Protein AF-A0A7Y5JLV9-F1 (afdb_monomer_lite)

Foldseek 3Di:
DPPDDDDDDDDDPDDVVVVVVVQVVVCVVVVHAGPAHPVNVVVVVVVVVVVVVVVVVVCPVPPPPVRDPD

Radius of gyration: 19.56 Å; chains: 1; bounding box: 41×18×52 Å

pLDDT: mean 90.88, std 9.91, range [47.97, 98.75]

Structure (mmCIF, N/CA/C/O backbone):
data_AF-A0A7Y5JLV9-F1
#
_entry.id   AF-A0A7Y5JLV9-F1
#
loop_
_atom_site.group_PDB
_atom_site.id
_atom_site.type_symbol
_atom_site.label_atom_id
_atom_site.label_alt_id
_atom_site.label_c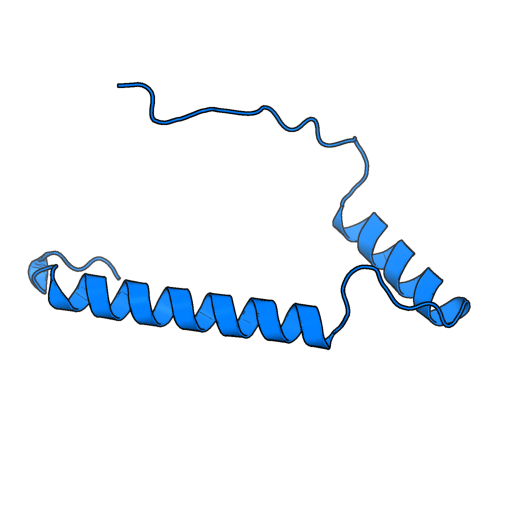omp_id
_atom_site.label_asym_id
_atom_site.label_entity_id
_atom_site.label_seq_id
_atom_site.pdbx_PDB_ins_code
_atom_site.Cartn_x
_atom_site.Cartn_y
_atom_site.Cartn_z
_atom_site.occupancy
_atom_site.B_iso_or_equiv
_atom_site.auth_seq_id
_atom_site.auth_comp_id
_atom_site.auth_asym_id
_atom_site.auth_atom_id
_atom_site.pdbx_PDB_model_num
ATOM 1 N N . ASN A 1 1 ? -7.293 -4.478 -32.602 1.00 47.97 1 ASN A N 1
ATOM 2 C CA . ASN A 1 1 ? -6.316 -4.037 -31.590 1.00 47.97 1 ASN A CA 1
ATOM 3 C C . ASN A 1 1 ? -7.129 -3.690 -30.352 1.00 47.97 1 ASN A C 1
ATOM 5 O O . ASN A 1 1 ? -7.546 -2.552 -30.227 1.00 47.97 1 ASN A O 1
ATOM 9 N N . ASP A 1 2 ? -7.457 -4.701 -29.544 1.00 63.53 2 ASP A N 1
ATOM 10 C CA . ASP A 1 2 ? -8.493 -4.666 -28.487 1.00 63.53 2 ASP A CA 1
ATOM 11 C C . ASP A 1 2 ? -7.869 -4.961 -27.108 1.00 63.53 2 ASP A C 1
ATOM 13 O O . ASP A 1 2 ? -8.323 -5.805 -26.344 1.00 63.53 2 ASP A O 1
ATOM 17 N N . LEU A 1 3 ? -6.735 -4.320 -26.815 1.00 75.50 3 LEU A N 1
ATOM 18 C CA . LEU A 1 3 ? -5.925 -4.634 -25.630 1.00 75.50 3 LEU A CA 1
ATOM 19 C C . LEU A 1 3 ? -6.198 -3.728 -24.421 1.00 75.50 3 LEU A C 1
ATOM 21 O O . LEU A 1 3 ? -5.577 -3.920 -23.381 1.00 75.50 3 LEU A O 1
ATOM 25 N N . ILE A 1 4 ? -7.098 -2.744 -24.526 1.00 76.00 4 ILE A N 1
ATOM 26 C CA . ILE A 1 4 ? -7.370 -1.803 -23.431 1.00 76.00 4 ILE A CA 1
ATOM 27 C C . ILE A 1 4 ? -8.868 -1.770 -23.153 1.00 76.00 4 ILE A C 1
ATOM 29 O O . ILE A 1 4 ? -9.653 -1.259 -23.949 1.00 76.00 4 ILE A O 1
ATOM 33 N N . ARG A 1 5 ? -9.249 -2.299 -21.989 1.00 80.06 5 ARG A N 1
ATOM 34 C CA . ARG A 1 5 ? -10.592 -2.175 -21.429 1.00 80.06 5 ARG A CA 1
ATOM 35 C C . ARG A 1 5 ? -10.565 -1.047 -20.402 1.00 80.06 5 ARG A C 1
ATOM 37 O O . ARG A 1 5 ? -9.841 -1.137 -19.416 1.00 80.06 5 ARG A O 1
ATOM 44 N N . VAL A 1 6 ? -11.314 0.021 -20.657 1.00 82.00 6 VAL A N 1
ATOM 45 C CA . VAL A 1 6 ? -11.458 1.136 -19.714 1.00 82.00 6 VAL A CA 1
ATOM 46 C C . VAL A 1 6 ? -12.704 0.882 -18.881 1.00 82.00 6 VAL A C 1
ATOM 48 O O . VAL A 1 6 ? -13.809 0.849 -19.418 1.00 82.00 6 VAL A O 1
ATOM 51 N N . GLU A 1 7 ? -12.526 0.693 -17.579 1.00 83.62 7 GLU A N 1
ATOM 52 C CA . GLU A 1 7 ? -13.632 0.622 -16.627 1.00 83.62 7 GLU A CA 1
ATOM 53 C C . GLU A 1 7 ? -13.740 1.964 -15.901 1.00 83.62 7 GLU A C 1
ATOM 55 O O . GLU A 1 7 ? -12.756 2.481 -15.371 1.00 83.62 7 GLU A O 1
ATOM 60 N N . GLN A 1 8 ? -14.934 2.559 -15.917 1.00 76.06 8 GLN A N 1
ATOM 61 C CA . GLN A 1 8 ? -15.210 3.752 -15.126 1.00 76.06 8 GLN A CA 1
ATOM 62 C C . GLN A 1 8 ? -15.541 3.328 -13.700 1.00 76.06 8 GLN A C 1
ATOM 64 O O . GLN A 1 8 ? -16.613 2.789 -13.434 1.00 76.06 8 GLN A O 1
ATOM 69 N N . VAL A 1 9 ? -14.610 3.581 -12.786 1.00 78.19 9 VAL A N 1
ATOM 70 C CA . VAL A 1 9 ? -14.848 3.414 -11.354 1.00 78.19 9 VAL A CA 1
ATOM 71 C C . VAL A 1 9 ? -15.615 4.637 -10.864 1.00 78.19 9 VAL A C 1
ATOM 73 O O . VAL A 1 9 ? -15.105 5.757 -10.908 1.00 78.19 9 VAL A O 1
ATOM 76 N N . VAL A 1 10 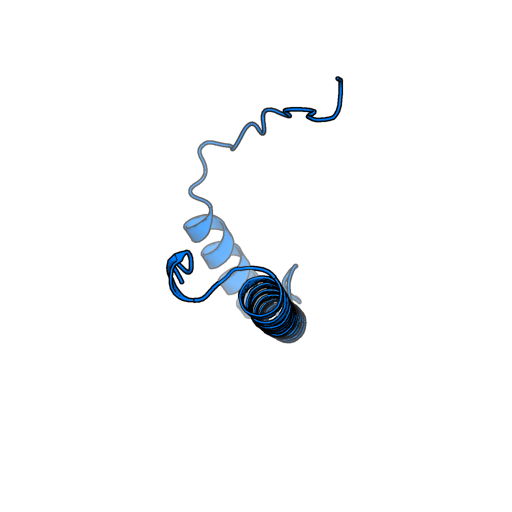? -16.852 4.427 -10.419 1.00 74.56 10 VAL A N 1
ATOM 77 C CA . VAL A 1 10 ? -17.611 5.453 -9.700 1.00 74.56 10 VAL A CA 1
ATOM 78 C C . VAL A 1 10 ? -17.061 5.499 -8.281 1.00 74.56 10 VAL A C 1
ATOM 80 O O . VAL A 1 10 ? -17.276 4.577 -7.498 1.00 74.56 10 VAL A O 1
ATOM 83 N N . ILE A 1 11 ? -16.313 6.551 -7.968 1.00 73.75 11 ILE A N 1
ATOM 84 C CA . ILE A 1 11 ? -15.852 6.824 -6.606 1.00 73.75 11 ILE A CA 1
ATOM 85 C C . ILE A 1 11 ? -16.973 7.614 -5.919 1.00 73.75 11 ILE A C 1
ATOM 87 O O . ILE A 1 11 ? -17.482 8.576 -6.496 1.00 73.75 11 ILE A O 1
ATOM 91 N N . GLY A 1 12 ? -17.404 7.174 -4.733 1.00 74.44 12 GLY A N 1
ATOM 92 C CA . GLY A 1 12 ? -18.386 7.908 -3.929 1.00 74.44 12 GLY A CA 1
ATOM 93 C C . GLY A 1 12 ? -17.876 9.296 -3.519 1.00 74.44 12 GLY A C 1
ATOM 94 O O . GLY A 1 12 ? -16.693 9.595 -3.653 1.00 74.44 12 GLY A O 1
ATOM 95 N N . GLU A 1 13 ? -18.757 10.152 -2.997 1.00 79.56 13 GLU A N 1
ATOM 96 C CA . GLU A 1 13 ? -18.373 11.502 -2.533 1.00 79.56 13 GLU A CA 1
ATOM 97 C C . GLU A 1 13 ? -17.534 11.499 -1.241 1.00 79.56 13 GLU A C 1
ATOM 99 O O . GLU A 1 13 ? -17.060 12.545 -0.796 1.00 79.56 13 GLU A O 1
ATOM 104 N N . GLU A 1 14 ? -17.360 10.338 -0.611 1.00 84.06 14 GLU A N 1
ATOM 105 C CA . GLU A 1 14 ? -16.611 10.199 0.632 1.00 84.06 14 GLU A CA 1
ATOM 106 C C . GLU A 1 14 ? -15.114 10.439 0.404 1.00 84.06 14 GLU A C 1
ATOM 108 O O . GLU A 1 14 ? -14.503 9.884 -0.507 1.00 84.06 14 GLU A O 1
ATOM 113 N N . GLU A 1 15 ? -14.506 11.272 1.252 1.00 90.62 15 GLU A N 1
ATOM 114 C CA . GLU A 1 15 ? -13.069 11.541 1.213 1.00 90.62 15 GLU A CA 1
ATOM 115 C C . GLU A 1 15 ? -12.295 10.273 1.628 1.00 90.62 15 GLU A C 1
ATOM 117 O O . GLU A 1 15 ? -12.330 9.917 2.813 1.00 90.62 15 GLU A O 1
ATOM 122 N N . PRO A 1 16 ? -11.549 9.611 0.718 1.00 88.06 16 PRO A N 1
ATOM 123 C CA . PRO A 1 16 ? -11.010 8.276 0.986 1.00 88.06 16 PRO A CA 1
ATOM 124 C C . PRO A 1 16 ? -10.088 8.233 2.206 1.00 88.06 16 PRO A C 1
ATOM 126 O O . PRO A 1 16 ? -10.248 7.394 3.086 1.00 88.06 16 PRO A O 1
ATOM 129 N N . LEU A 1 17 ? -9.174 9.201 2.329 1.00 90.25 17 LEU A N 1
ATOM 130 C CA . LEU A 1 17 ? -8.246 9.264 3.461 1.00 90.25 17 LEU A CA 1
ATOM 131 C C . LEU A 1 17 ? -8.978 9.410 4.802 1.00 90.25 17 LEU A C 1
ATOM 133 O O . LEU A 1 17 ? -8.566 8.841 5.810 1.00 90.25 17 LEU A O 1
ATOM 137 N N . LYS A 1 18 ? -10.074 10.167 4.826 1.00 93.56 18 LYS A N 1
ATOM 138 C CA . LYS A 1 18 ? -10.853 10.383 6.042 1.00 93.56 18 LYS A CA 1
ATOM 139 C C . LYS A 1 18 ? -11.587 9.116 6.469 1.00 93.56 18 LYS A C 1
ATOM 141 O O . LYS A 1 18 ? -11.679 8.857 7.668 1.00 93.56 18 LYS A O 1
ATOM 146 N N . GLU A 1 19 ? -12.125 8.345 5.522 1.00 93.19 19 GLU A N 1
ATOM 147 C CA . GLU A 1 19 ? -12.725 7.035 5.814 1.00 93.19 19 GLU A CA 1
ATOM 148 C C . GLU A 1 19 ? -11.688 6.035 6.334 1.00 93.19 19 GLU A C 1
ATOM 150 O O . GLU A 1 19 ? -11.916 5.421 7.376 1.00 93.19 19 GLU A O 1
ATOM 155 N N . GLU A 1 20 ? -10.507 5.968 5.720 1.00 91.88 20 GLU A N 1
ATOM 156 C CA . GLU A 1 20 ? -9.415 5.106 6.194 1.00 91.88 20 GLU A CA 1
ATOM 157 C C . GLU A 1 20 ? -8.979 5.453 7.627 1.00 91.88 20 GLU A C 1
ATOM 159 O O . GLU A 1 20 ? -8.816 4.577 8.480 1.00 91.88 20 GLU A O 1
ATOM 164 N N . LEU A 1 21 ? -8.857 6.746 7.951 1.00 94.00 21 LEU A N 1
ATOM 165 C CA . LEU A 1 21 ? -8.521 7.188 9.310 1.00 94.00 21 LEU A CA 1
ATOM 166 C C . LEU A 1 21 ? -9.618 6.838 10.327 1.00 94.00 21 LEU A C 1
ATOM 168 O O . LEU A 1 21 ? -9.309 6.451 11.458 1.00 94.00 21 LEU A O 1
ATOM 172 N N . ARG A 1 22 ? -10.899 6.942 9.945 1.00 95.56 22 ARG A N 1
ATOM 173 C CA . ARG A 1 22 ? -12.019 6.493 10.788 1.00 95.56 22 ARG A CA 1
ATOM 174 C C . ARG A 1 22 ? -11.975 4.987 11.026 1.00 95.56 22 ARG A C 1
ATOM 176 O O . ARG A 1 22 ? -12.135 4.562 12.172 1.00 95.56 22 ARG A O 1
ATOM 183 N N . HIS A 1 23 ? -11.742 4.201 9.976 1.00 94.38 23 HIS A N 1
ATOM 184 C CA . HIS A 1 23 ? -11.610 2.748 10.064 1.00 94.38 23 HIS A CA 1
ATOM 185 C C . HIS A 1 23 ? -10.476 2.364 11.020 1.00 94.38 23 HIS A C 1
ATOM 187 O O . HIS A 1 23 ? -10.694 1.611 11.969 1.00 94.38 23 HIS A O 1
ATOM 193 N N . PHE A 1 24 ? -9.296 2.964 10.846 1.00 94.06 24 PHE A N 1
ATOM 194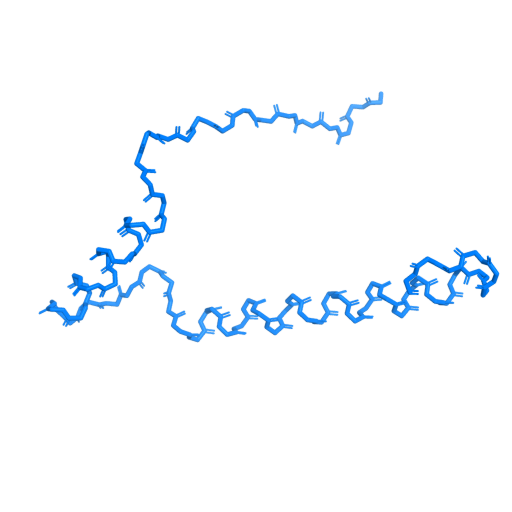 C CA . PHE A 1 24 ? -8.131 2.726 11.697 1.00 94.06 24 PHE A CA 1
ATOM 195 C C . PHE A 1 24 ? -8.430 2.964 13.186 1.00 94.06 24 PHE A C 1
ATOM 197 O O . PHE A 1 24 ? -8.142 2.111 14.029 1.00 94.06 24 PHE A O 1
ATOM 204 N N . ILE A 1 25 ? -9.068 4.092 13.520 1.00 96.25 25 ILE A N 1
ATOM 205 C CA . ILE A 1 25 ? -9.452 4.411 14.904 1.00 96.25 25 ILE A CA 1
ATOM 206 C C . ILE A 1 25 ? -10.483 3.405 15.439 1.00 96.25 25 ILE A C 1
ATOM 208 O O . ILE A 1 25 ? -10.351 2.954 16.579 1.00 96.25 25 ILE A O 1
ATOM 212 N N . SER A 1 26 ? -11.479 3.017 14.632 1.00 97.56 26 SER A N 1
ATOM 213 C CA . SER A 1 26 ? -12.481 2.006 15.010 1.00 97.56 26 SER A CA 1
ATOM 214 C C . SER A 1 26 ? -11.827 0.664 15.354 1.00 97.56 26 SER A C 1
ATOM 216 O O . SER A 1 26 ? -12.151 0.082 16.391 1.00 97.56 26 SER A O 1
ATOM 218 N N . CYS A 1 27 ? -10.879 0.193 14.538 1.00 97.12 27 CYS A N 1
ATOM 219 C CA . CYS A 1 27 ? -10.155 -1.052 14.794 1.00 97.12 27 CYS A CA 1
ATOM 220 C C . CYS A 1 27 ? -9.392 -1.013 16.122 1.00 97.12 27 CYS A C 1
ATOM 222 O O . CYS A 1 27 ? -9.475 -1.960 16.901 1.00 97.12 27 CYS A O 1
ATOM 224 N N . ILE A 1 28 ? -8.724 0.105 16.432 1.00 95.81 28 ILE A N 1
ATOM 225 C CA . ILE A 1 28 ? -8.030 0.286 17.718 1.00 95.81 28 ILE A CA 1
ATOM 226 C C . ILE A 1 28 ? -9.016 0.217 18.886 1.00 95.81 28 ILE A C 1
ATOM 228 O O . ILE A 1 28 ? -8.773 -0.494 19.858 1.00 95.81 28 ILE A O 1
ATOM 232 N N . GLN A 1 29 ? -10.127 0.950 18.799 1.00 98.12 29 GLN A N 1
ATOM 233 C CA . GLN A 1 29 ? -11.114 1.027 19.880 1.00 98.12 29 GLN A CA 1
ATOM 234 C C . GLN A 1 29 ? -11.784 -0.321 20.166 1.00 98.12 29 GLN A C 1
ATOM 236 O O . GLN A 1 29 ? -12.111 -0.607 21.317 1.00 98.12 29 GLN A O 1
ATOM 241 N N . LYS A 1 30 ? -11.992 -1.138 19.130 1.00 97.88 30 LYS A N 1
ATOM 242 C CA . LYS A 1 30 ? -12.683 -2.431 19.227 1.00 97.88 30 LYS A CA 1
ATOM 243 C C . LYS A 1 30 ? -11.740 -3.627 19.369 1.00 97.88 30 LYS A C 1
ATOM 245 O O . LYS A 1 30 ? -12.207 -4.730 19.633 1.00 97.88 30 LYS A O 1
ATOM 250 N N . GLY A 1 31 ? -10.432 -3.427 19.200 1.00 96.75 31 GLY A N 1
ATOM 251 C CA . GLY A 1 31 ? -9.465 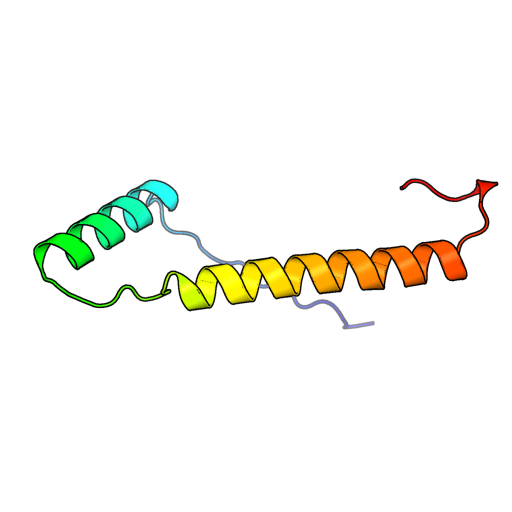-4.523 19.119 1.00 96.75 31 GLY A CA 1
ATOM 252 C C . GLY A 1 31 ? -9.660 -5.400 17.876 1.00 96.75 31 GLY A C 1
ATOM 253 O O . GLY A 1 31 ? -9.374 -6.594 17.916 1.00 96.75 31 GLY A O 1
ATOM 254 N N . GLU A 1 32 ? -10.177 -4.826 16.788 1.00 96.81 32 GLU A N 1
ATOM 255 C CA . GLU A 1 32 ? -10.395 -5.522 15.519 1.00 96.81 32 GLU A CA 1
ATOM 256 C C . GLU A 1 32 ? -9.144 -5.441 14.637 1.00 96.81 32 GLU A C 1
ATOM 258 O O . GLU A 1 32 ? -8.378 -4.475 14.686 1.00 96.81 32 GLU A O 1
ATOM 263 N N . ARG A 1 33 ? -8.941 -6.458 13.796 1.00 93.88 33 ARG A N 1
ATOM 264 C CA . ARG A 1 33 ? -7.896 -6.426 12.771 1.00 93.88 33 ARG A CA 1
ATOM 265 C C . ARG A 1 33 ? -8.376 -5.537 11.609 1.00 93.88 33 ARG A C 1
ATOM 267 O O . ARG A 1 33 ? -9.490 -5.769 11.142 1.00 93.88 33 ARG A O 1
ATOM 274 N N . PRO A 1 34 ? -7.573 -4.562 11.143 1.00 93.88 34 PRO A N 1
ATOM 275 C CA . PRO A 1 34 ? -7.927 -3.764 9.971 1.00 93.88 34 PRO A CA 1
ATOM 276 C C . PRO A 1 34 ? -7.984 -4.635 8.713 1.00 93.88 34 PRO A C 1
ATOM 278 O O . PRO A 1 34 ? -7.359 -5.698 8.665 1.00 93.88 34 PRO A O 1
ATOM 281 N N . GLU A 1 35 ? -8.698 -4.162 7.691 1.00 91.31 35 GLU A N 1
ATOM 282 C CA . GLU A 1 35 ? -8.801 -4.856 6.398 1.00 91.31 35 GLU A CA 1
ATOM 283 C C . GLU A 1 35 ? -7.427 -5.087 5.752 1.00 91.31 35 GLU A C 1
ATOM 285 O O . GLU A 1 35 ? -7.182 -6.151 5.189 1.00 91.31 35 GLU A O 1
ATOM 290 N N . VAL A 1 36 ? -6.511 -4.127 5.913 1.00 90.75 36 VAL A N 1
ATOM 291 C CA . VAL A 1 36 ? -5.100 -4.258 5.538 1.00 90.75 36 VAL A CA 1
ATOM 292 C C . VAL A 1 36 ? -4.233 -4.091 6.782 1.00 90.75 36 VAL A C 1
ATOM 294 O O . VAL A 1 36 ? -4.244 -3.043 7.433 1.00 90.75 36 VAL A O 1
ATOM 297 N N . SER A 1 37 ? -3.466 -5.124 7.127 1.00 92.44 37 SER A N 1
ATOM 298 C CA . SER A 1 37 ? -2.541 -5.096 8.261 1.00 92.44 37 SER A CA 1
ATOM 299 C C . SER A 1 37 ? -1.261 -4.312 7.953 1.00 92.44 37 SER A C 1
ATOM 301 O O . SER A 1 37 ? -0.911 -4.048 6.800 1.00 92.44 37 SER A O 1
ATOM 303 N N . GLY A 1 38 ? -0.508 -3.966 9.002 1.00 91.44 38 GLY A N 1
ATOM 304 C CA . GLY A 1 38 ? 0.798 -3.324 8.840 1.00 91.44 38 GLY A CA 1
ATOM 305 C C . GLY A 1 38 ? 1.804 -4.208 8.093 1.00 91.44 38 GLY A C 1
ATOM 306 O O . GLY A 1 38 ? 2.597 -3.710 7.296 1.00 91.44 38 GLY A O 1
ATOM 307 N N . GLU A 1 39 ? 1.752 -5.525 8.304 1.00 97.12 39 GLU A N 1
ATOM 308 C CA . GLU A 1 39 ? 2.581 -6.505 7.598 1.00 97.12 39 GLU A CA 1
ATOM 309 C C . GLU A 1 39 ? 2.226 -6.583 6.111 1.00 97.12 39 GLU A C 1
ATOM 311 O O . GLU A 1 39 ? 3.128 -6.627 5.274 1.00 97.12 39 GLU A O 1
ATOM 316 N N . GLU A 1 40 ? 0.933 -6.562 5.778 1.00 96.94 40 GLU A N 1
ATOM 317 C CA . GLU A 1 40 ? 0.452 -6.539 4.392 1.00 96.94 40 GLU A CA 1
ATOM 318 C C . GLU A 1 40 ? 0.870 -5.240 3.694 1.00 96.94 40 GLU A C 1
ATOM 320 O O . GLU A 1 40 ? 1.422 -5.282 2.591 1.00 96.94 40 GLU A O 1
ATOM 325 N N . GLY A 1 41 ? 0.730 -4.097 4.373 1.00 95.00 41 GLY A N 1
ATOM 326 C CA . GLY A 1 41 ? 1.228 -2.811 3.885 1.00 95.00 41 GLY A CA 1
ATOM 327 C C . GLY A 1 41 ? 2.741 -2.819 3.641 1.00 95.00 41 GLY A C 1
ATOM 328 O O . GLY A 1 41 ? 3.211 -2.407 2.580 1.00 95.00 41 GLY A O 1
ATOM 329 N N . LEU A 1 42 ? 3.528 -3.354 4.578 1.00 98.06 42 LEU A N 1
ATOM 330 C CA . LEU A 1 42 ? 4.979 -3.476 4.418 1.00 98.06 42 LEU A CA 1
ATOM 331 C C . LEU A 1 42 ? 5.354 -4.396 3.246 1.00 98.06 42 LEU A C 1
ATOM 333 O O . LEU A 1 42 ? 6.277 -4.080 2.490 1.00 98.06 42 LEU A O 1
ATOM 337 N N . ALA A 1 43 ? 4.660 -5.524 3.088 1.00 98.31 43 ALA A N 1
ATOM 338 C CA . ALA A 1 43 ? 4.877 -6.444 1.977 1.00 98.31 43 ALA A CA 1
ATOM 339 C C . ALA A 1 43 ? 4.592 -5.769 0.627 1.00 98.31 43 ALA A C 1
ATOM 341 O O . ALA A 1 43 ? 5.398 -5.895 -0.297 1.00 98.31 43 ALA A O 1
ATOM 342 N N . ALA A 1 44 ? 3.511 -4.988 0.536 1.00 98.00 44 ALA A N 1
ATOM 343 C CA . ALA A 1 44 ? 3.170 -4.225 -0.661 1.00 98.00 44 ALA A CA 1
ATOM 344 C C . ALA A 1 44 ? 4.261 -3.203 -1.027 1.00 98.00 44 ALA A C 1
ATOM 346 O O . ALA A 1 44 ? 4.684 -3.139 -2.181 1.00 98.00 44 ALA A O 1
ATOM 347 N N . ILE A 1 45 ? 4.781 -2.453 -0.048 1.00 98.38 45 ILE A N 1
ATOM 348 C CA . ILE A 1 45 ? 5.855 -1.474 -0.285 1.00 98.38 45 ILE A CA 1
ATOM 349 C C . ILE A 1 45 ? 7.159 -2.152 -0.723 1.00 98.38 45 ILE A C 1
ATOM 351 O O . ILE A 1 45 ? 7.828 -1.668 -1.638 1.00 98.38 45 ILE A O 1
ATOM 355 N N . ARG A 1 46 ? 7.519 -3.291 -0.118 1.00 98.75 46 ARG A N 1
ATOM 356 C CA . ARG A 1 46 ? 8.695 -4.074 -0.538 1.00 98.75 46 ARG A CA 1
ATOM 357 C C . ARG A 1 46 ? 8.565 -4.543 -1.983 1.00 98.75 46 ARG A C 1
ATOM 359 O O . ARG A 1 46 ? 9.486 -4.342 -2.769 1.00 98.75 46 ARG A O 1
ATOM 366 N N . LEU A 1 47 ? 7.405 -5.091 -2.341 1.00 98.44 47 LEU A N 1
ATOM 367 C CA . LEU A 1 47 ? 7.127 -5.523 -3.706 1.00 98.44 47 LEU A CA 1
ATOM 368 C C . LEU A 1 47 ? 7.204 -4.354 -4.697 1.00 98.44 47 LEU A C 1
ATOM 370 O O . LEU A 1 47 ? 7.828 -4.485 -5.747 1.00 98.44 47 LEU A O 1
ATOM 374 N N . ALA A 1 48 ? 6.624 -3.200 -4.359 1.00 98.62 48 ALA A N 1
ATOM 375 C CA . ALA A 1 48 ? 6.707 -2.005 -5.195 1.00 98.62 48 ALA A CA 1
ATOM 376 C C . ALA A 1 48 ? 8.166 -1.575 -5.428 1.00 98.62 48 ALA A C 1
ATOM 378 O O . ALA A 1 48 ? 8.551 -1.278 -6.559 1.00 98.62 48 ALA A O 1
ATOM 379 N N . HIS A 1 49 ? 8.999 -1.603 -4.384 1.00 98.56 49 HIS A N 1
ATOM 380 C CA . HIS A 1 49 ? 10.424 -1.302 -4.504 1.00 98.56 49 HIS A CA 1
ATOM 381 C C . HIS A 1 49 ? 11.155 -2.304 -5.413 1.00 98.56 49 HIS A C 1
ATOM 383 O O . HIS A 1 49 ? 11.960 -1.901 -6.255 1.00 98.56 49 HIS A O 1
ATOM 389 N N . ASP A 1 50 ? 10.858 -3.599 -5.292 1.00 98.69 50 ASP A N 1
ATOM 390 C CA . ASP A 1 50 ? 11.433 -4.626 -6.164 1.00 98.69 50 ASP A CA 1
ATOM 391 C C . ASP A 1 50 ? 11.031 -4.444 -7.628 1.00 98.69 50 ASP A C 1
ATOM 393 O O . ASP A 1 50 ? 11.884 -4.537 -8.512 1.00 98.69 50 ASP A O 1
ATOM 397 N N . ILE A 1 51 ? 9.764 -4.120 -7.891 1.00 98.56 51 ILE A N 1
ATOM 398 C CA . ILE A 1 51 ? 9.278 -3.817 -9.242 1.00 98.56 51 ILE A CA 1
ATOM 399 C C . ILE A 1 51 ? 10.036 -2.624 -9.823 1.00 98.56 51 ILE A C 1
ATOM 401 O O . ILE A 1 51 ? 10.528 -2.710 -10.946 1.00 98.56 51 ILE A O 1
ATOM 405 N N . LEU A 1 52 ? 10.172 -1.531 -9.065 1.00 97.94 52 LEU A N 1
ATOM 406 C CA . LEU A 1 52 ? 10.894 -0.339 -9.516 1.00 97.94 52 LEU A CA 1
ATOM 407 C C . LEU A 1 52 ? 12.361 -0.645 -9.821 1.00 97.94 52 LEU A C 1
ATOM 409 O O . LEU A 1 52 ? 12.883 -0.207 -10.847 1.00 97.94 52 LEU A O 1
ATOM 413 N N . ARG A 1 53 ? 13.015 -1.434 -8.965 1.00 98.06 53 ARG A N 1
ATOM 414 C CA . ARG A 1 53 ? 14.398 -1.867 -9.169 1.00 98.06 53 ARG A CA 1
ATOM 415 C C . ARG A 1 53 ? 14.539 -2.692 -10.450 1.00 98.06 53 ARG A C 1
ATOM 417 O O . ARG A 1 53 ? 15.371 -2.361 -11.289 1.00 98.06 53 ARG A O 1
ATOM 424 N N . ILE A 1 54 ? 13.707 -3.7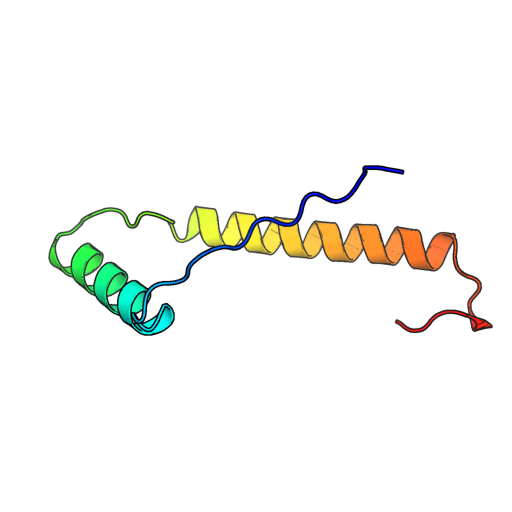18 -10.633 1.00 98.38 54 ILE A N 1
ATOM 425 C CA . ILE A 1 54 ? 13.744 -4.588 -11.819 1.00 98.38 54 ILE A CA 1
ATOM 426 C C . ILE A 1 54 ? 13.431 -3.791 -13.091 1.00 98.38 54 ILE A C 1
ATOM 428 O O . ILE A 1 54 ? 14.111 -3.949 -14.105 1.00 98.38 54 ILE A O 1
ATOM 432 N N . ALA A 1 55 ? 12.427 -2.913 -13.046 1.00 97.12 55 ALA A N 1
ATOM 433 C CA . ALA A 1 55 ? 12.061 -2.061 -14.172 1.00 97.12 55 ALA A CA 1
ATOM 434 C C . ALA A 1 55 ? 13.220 -1.137 -14.570 1.00 97.12 55 ALA A C 1
ATOM 436 O O . ALA A 1 55 ? 13.519 -1.001 -15.757 1.00 97.12 55 ALA A O 1
ATOM 437 N N . ARG A 1 56 ? 13.914 -0.559 -13.584 1.00 96.00 56 ARG A N 1
ATOM 438 C CA . ARG A 1 56 ? 15.091 0.281 -13.809 1.00 96.00 56 ARG A CA 1
ATOM 439 C C . ARG A 1 56 ? 16.259 -0.505 -14.402 1.00 96.00 56 ARG A C 1
ATOM 441 O O . ARG A 1 56 ? 16.807 -0.082 -15.413 1.00 96.00 56 ARG A O 1
ATOM 448 N N . GLU A 1 57 ? 16.606 -1.655 -13.828 1.00 96.81 57 GLU A N 1
ATOM 449 C CA . GLU A 1 57 ? 17.664 -2.534 -14.351 1.00 96.81 57 GLU A CA 1
ATOM 450 C C . GLU A 1 57 ? 17.375 -2.941 -15.805 1.00 96.81 57 GLU A C 1
ATOM 452 O O . GLU A 1 57 ? 18.256 -2.904 -16.668 1.00 96.81 57 GLU A O 1
ATOM 457 N N . HIS A 1 58 ? 16.119 -3.288 -16.105 1.00 96.81 58 HIS A N 1
ATOM 458 C CA . HIS A 1 58 ? 15.693 -3.611 -17.460 1.00 96.81 58 HIS A CA 1
ATOM 459 C C . HIS A 1 58 ? 15.815 -2.403 -18.396 1.00 96.81 58 HIS A C 1
ATOM 461 O O . HIS A 1 58 ? 16.331 -2.548 -19.504 1.00 96.81 58 HIS A O 1
ATOM 467 N N . TYR A 1 59 ? 15.372 -1.222 -17.963 1.00 96.19 59 TYR A N 1
ATOM 468 C CA . TYR A 1 59 ? 15.481 0.013 -18.735 1.00 96.19 59 TYR A CA 1
ATOM 469 C C . TYR A 1 59 ? 16.940 0.340 -19.061 1.00 96.19 59 TYR A C 1
ATOM 471 O O . TYR A 1 59 ? 17.291 0.500 -20.225 1.00 96.19 59 TYR A O 1
ATOM 479 N N . GLU A 1 60 ? 17.817 0.364 -18.059 1.00 95.44 60 GLU A N 1
ATOM 480 C CA . GLU A 1 60 ? 19.236 0.676 -18.241 1.00 95.44 60 GLU A CA 1
ATOM 481 C C . GLU A 1 60 ? 19.934 -0.338 -19.155 1.00 95.44 60 GLU A C 1
ATOM 483 O O . GLU A 1 60 ? 20.765 0.043 -19.982 1.00 95.44 60 GLU A O 1
ATOM 488 N N . LYS A 1 61 ? 19.570 -1.621 -19.063 1.00 96.62 61 LYS A N 1
ATOM 489 C CA . LYS A 1 61 ? 20.124 -2.670 -19.925 1.00 96.62 61 LYS A CA 1
ATOM 490 C C . LYS A 1 61 ? 19.759 -2.493 -21.403 1.00 96.62 61 LYS A C 1
ATOM 492 O O . LYS A 1 61 ? 20.564 -2.859 -22.257 1.00 96.62 61 LYS A O 1
ATOM 497 N N . HIS A 1 62 ? 18.571 -1.976 -21.711 1.00 96.38 62 HIS A N 1
ATOM 498 C CA . HIS A 1 62 ? 18.047 -1.957 -23.084 1.00 96.38 62 HIS A CA 1
ATOM 499 C C . HIS A 1 62 ? 17.958 -0.558 -23.702 1.00 96.38 62 HIS A C 1
ATOM 501 O O . HIS A 1 62 ? 17.789 -0.447 -24.914 1.00 96.38 62 HIS A O 1
ATOM 507 N N . VAL A 1 63 ? 18.096 0.506 -22.908 1.00 96.06 63 VAL A N 1
ATOM 508 C CA . VAL A 1 63 ? 18.064 1.891 -23.384 1.00 96.06 63 VAL A CA 1
ATOM 509 C C . VAL A 1 63 ? 19.477 2.484 -23.369 1.00 96.06 63 VAL A C 1
ATOM 511 O O . VAL A 1 63 ? 20.097 2.553 -22.297 1.00 96.06 63 VAL A O 1
ATOM 514 N N . PRO A 1 64 ? 19.996 2.928 -24.533 1.00 95.12 64 PRO A N 1
ATOM 515 C CA . PRO A 1 64 ? 21.308 3.560 -24.625 1.00 95.12 64 PRO A CA 1
ATOM 516 C C . PRO A 1 64 ? 21.432 4.776 -23.694 1.00 95.12 64 PRO A C 1
ATOM 518 O O . PRO A 1 64 ? 20.438 5.489 -23.519 1.00 95.12 64 PRO A O 1
ATOM 521 N N . PRO A 1 65 ? 22.614 5.038 -23.104 1.00 94.00 65 PRO A N 1
ATOM 522 C CA . PRO A 1 65 ? 22.805 6.103 -22.116 1.00 94.00 65 PRO A CA 1
ATOM 523 C C . PRO A 1 65 ? 22.290 7.478 -22.555 1.00 94.00 65 PRO A C 1
A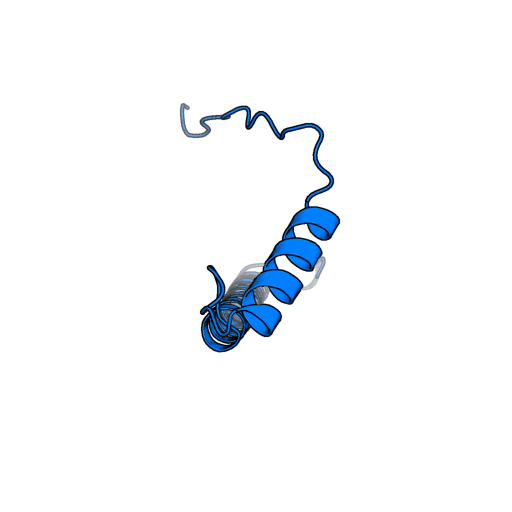TOM 525 O O . PRO A 1 65 ? 21.673 8.180 -21.761 1.00 94.00 65 PRO A O 1
ATOM 528 N N . GLU A 1 66 ? 22.475 7.835 -23.823 1.00 95.44 66 GLU A N 1
ATOM 529 C CA . GLU A 1 66 ? 22.050 9.107 -24.410 1.00 95.44 66 GLU A CA 1
ATOM 530 C C . GLU A 1 66 ? 20.521 9.257 -24.536 1.00 95.44 66 GLU A C 1
ATOM 532 O O . GLU A 1 66 ? 20.019 10.366 -24.707 1.00 95.44 66 GLU A O 1
ATOM 537 N N . HIS A 1 67 ? 19.775 8.157 -24.394 1.00 92.50 67 HIS A N 1
ATOM 538 C CA . HIS A 1 67 ? 18.312 8.112 -24.426 1.00 92.50 67 HIS A CA 1
ATOM 539 C C . HIS A 1 67 ? 17.686 7.849 -23.042 1.00 92.50 67 HIS A C 1
ATOM 541 O O . HIS A 1 67 ? 16.463 7.713 -22.926 1.00 92.50 67 HIS A O 1
ATOM 547 N N . ARG A 1 68 ? 18.486 7.756 -21.970 1.00 91.94 68 ARG A N 1
ATOM 548 C CA . ARG A 1 68 ? 17.971 7.535 -20.609 1.00 91.94 68 ARG A CA 1
ATOM 549 C C . ARG A 1 68 ? 17.356 8.822 -20.050 1.00 91.94 68 ARG A C 1
ATOM 551 O O . ARG A 1 68 ? 17.999 9.864 -20.043 1.00 91.94 68 ARG A O 1
ATOM 558 N N . LYS A 1 69 ? 16.096 8.753 -19.600 1.00 86.69 69 LYS A N 1
ATOM 559 C CA . LYS A 1 69 ? 15.360 9.885 -18.992 1.00 86.69 69 LYS A CA 1
ATOM 560 C C . LYS A 1 69 ? 15.256 9.802 -17.467 1.00 86.69 69 LYS A C 1
ATOM 562 O O . LYS A 1 69 ? 14.766 10.742 -16.847 1.00 86.69 69 LYS A O 1
ATOM 567 N N . TRP A 1 70 ? 15.680 8.674 -16.911 1.00 66.00 70 TRP A N 1
ATOM 568 C CA . TRP A 1 70 ? 15.599 8.291 -15.508 1.00 66.00 70 TRP A CA 1
ATOM 569 C C . TRP A 1 70 ? 16.912 7.629 -15.109 1.00 66.00 70 TRP A C 1
ATOM 571 O O . TRP A 1 70 ? 17.479 6.922 -15.979 1.00 66.00 70 TRP A O 1
#

Sequence (70 aa):
NDLIRVEQVVIGEEEPLKEELRHFISCIQKGERPEVSGEEGLAAIRLAHDILRIAREHYEKHVPPEHRKW

Secondary structure (DSSP, 8-state):
------------SS-HHHHHHHHHHHHHHHTPPPSS-HHHHHHHHHHHHHHHHHHHHHHHHHS-GGG---